Protein AF-A0A9E3BLN9-F1 (afdb_monomer_lite)

Foldseek 3Di:
DDDPVVVCVVVVVDQDDLVVLVVVCVVVVHDSQVSCCVSVVDPPPPPPPVLVCLVPDPVDDPVVSVVVVVVVVVVVVVVVVVVVVVPPDDDD

Secondary structure (DSSP, 8-state):
---HHHHHHTTTSSPPPHHHHHHHHHHHTS-HHHHHHHTTSS------HHHHHHHH-SSS-HHHHHHHHHHHHHHHHHHHHHHHTTS-----

pLDDT: mean 73.12, std 16.89, range [39.69, 98.19]

Radius of gyration: 19.35 Å; chains: 1; bounding box: 35×42×55 Å

Sequence (92 aa):
VSNPYLSQIERGLRKPSADVLKQLAKALRVSAEVLYVQAGILEPSESSEVRDAIVTDTAITERQKQVLLDTYTSFVEHNEAAGEGTACVDPG

Structure (mmCIF, N/CA/C/O backbone):
data_AF-A0A9E3BLN9-F1
#
_entry.id   AF-A0A9E3BLN9-F1
#
loop_
_atom_site.group_PDB
_atom_site.id
_atom_site.type_symbol
_atom_site.label_atom_id
_atom_site.label_alt_id
_atom_site.label_comp_id
_atom_site.label_asym_id
_atom_site.label_entity_id
_atom_site.label_seq_id
_atom_site.pdbx_PDB_ins_code
_atom_site.Cartn_x
_atom_site.Cartn_y
_atom_site.Cartn_z
_atom_site.occupancy
_atom_site.B_iso_or_equiv
_atom_site.auth_seq_id
_atom_site.auth_comp_id
_atom_site.auth_asym_id
_atom_site.auth_atom_id
_atom_site.pdbx_PDB_model_num
ATOM 1 N N . VAL A 1 1 ? 16.690 -28.173 24.871 1.00 44.78 1 VAL A N 1
ATOM 2 C CA . VAL A 1 1 ? 15.736 -27.635 25.867 1.00 44.78 1 VAL A CA 1
ATOM 3 C C . VAL A 1 1 ? 15.247 -26.303 25.333 1.00 44.78 1 VAL A C 1
ATOM 5 O O . VAL A 1 1 ? 16.064 -25.402 25.189 1.00 44.78 1 VAL A O 1
ATOM 8 N N . SER A 1 2 ? 13.986 -26.206 24.910 1.00 39.69 2 SER A N 1
ATOM 9 C CA . SER A 1 2 ? 13.419 -24.935 24.450 1.00 39.69 2 SER A CA 1
ATOM 10 C C . SER A 1 2 ? 13.315 -23.971 25.633 1.00 39.69 2 SER A C 1
ATOM 12 O O . SER A 1 2 ? 12.933 -24.347 26.739 1.00 39.69 2 SER A O 1
ATOM 14 N N . ASN A 1 3 ? 13.734 -22.728 25.408 1.00 42.69 3 ASN A N 1
ATOM 15 C CA . ASN A 1 3 ? 13.684 -21.664 26.401 1.00 42.69 3 ASN A CA 1
ATOM 16 C C . ASN A 1 3 ? 12.212 -21.432 26.822 1.00 42.69 3 ASN A C 1
ATOM 1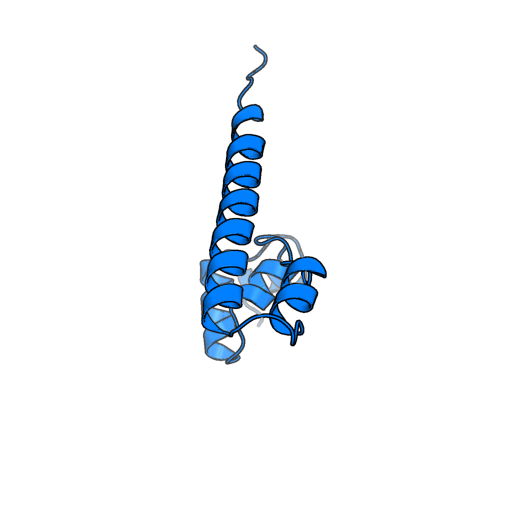8 O O . ASN A 1 3 ? 11.358 -21.338 25.934 1.00 42.69 3 ASN A O 1
ATOM 22 N N . PRO A 1 4 ? 11.892 -21.314 28.126 1.00 58.81 4 PRO A N 1
ATOM 23 C CA . PRO A 1 4 ? 10.535 -21.049 28.620 1.00 58.81 4 PRO A CA 1
ATOM 24 C C . PRO A 1 4 ? 9.798 -19.910 27.896 1.00 58.81 4 PRO A C 1
ATOM 26 O O . PRO A 1 4 ? 8.584 -19.984 27.720 1.00 58.81 4 PRO A O 1
ATOM 29 N N . TYR A 1 5 ? 10.529 -18.896 27.423 1.00 51.50 5 TYR A N 1
ATOM 30 C CA . TYR A 1 5 ? 9.990 -17.768 26.658 1.00 51.50 5 TYR A CA 1
ATOM 31 C C . TYR A 1 5 ? 9.474 -18.166 25.258 1.00 51.50 5 TYR A C 1
ATOM 33 O O . TYR A 1 5 ? 8.409 -17.724 24.835 1.00 51.50 5 TYR A O 1
ATOM 41 N N . LEU A 1 6 ? 10.186 -19.060 24.561 1.00 52.03 6 LEU A N 1
ATOM 42 C CA . LEU A 1 6 ? 9.817 -19.553 23.224 1.00 52.03 6 LEU A CA 1
ATOM 43 C C . LEU A 1 6 ? 8.549 -20.414 23.267 1.00 52.03 6 LEU A C 1
ATOM 45 O O . LEU A 1 6 ? 7.670 -20.266 22.423 1.00 52.03 6 LEU A O 1
ATOM 49 N N . SER A 1 7 ? 8.395 -21.227 24.317 1.00 54.91 7 SER A N 1
ATOM 50 C CA . SER A 1 7 ? 7.215 -22.084 24.491 1.00 54.91 7 SER A CA 1
ATOM 51 C C . SER A 1 7 ? 5.922 -21.291 24.747 1.00 54.91 7 SER A C 1
ATOM 53 O O . SER A 1 7 ? 4.830 -21.799 24.510 1.00 54.91 7 SER A O 1
ATOM 55 N N . GLN A 1 8 ? 6.019 -20.039 25.210 1.00 58.75 8 GLN A N 1
ATOM 56 C CA . GLN A 1 8 ? 4.857 -19.162 25.408 1.00 58.75 8 GLN A CA 1
ATOM 57 C C . GLN A 1 8 ? 4.387 -18.508 24.102 1.00 58.75 8 GLN A C 1
ATOM 59 O O . GLN A 1 8 ? 3.182 -18.342 23.912 1.00 58.75 8 GLN A O 1
ATOM 64 N N . ILE A 1 9 ? 5.321 -18.197 23.195 1.00 50.72 9 ILE A N 1
ATOM 65 C CA . ILE A 1 9 ? 5.015 -17.699 21.845 1.00 50.72 9 ILE A CA 1
ATOM 66 C C . ILE A 1 9 ? 4.375 -18.821 21.014 1.00 50.72 9 ILE A C 1
ATOM 68 O O . ILE A 1 9 ? 3.321 -18.615 20.420 1.00 50.72 9 ILE A O 1
ATOM 72 N N . GLU A 1 10 ? 4.945 -20.031 21.053 1.00 61.91 10 GLU A N 1
ATOM 73 C CA . GLU A 1 10 ? 4.434 -21.215 20.332 1.00 61.91 10 GLU A CA 1
ATOM 74 C C . GLU A 1 10 ? 3.020 -21.646 20.770 1.00 61.91 10 GLU A C 1
ATOM 76 O O . GLU A 1 10 ? 2.328 -22.343 20.034 1.00 61.91 10 GLU A O 1
ATOM 81 N N . ARG A 1 11 ? 2.575 -21.225 21.963 1.00 58.47 11 ARG A N 1
ATOM 82 C CA . ARG A 1 11 ? 1.241 -21.514 22.521 1.00 58.47 11 ARG A CA 1
ATOM 83 C C . ARG A 1 11 ? 0.232 -20.375 22.339 1.00 58.47 11 ARG A C 1
ATOM 85 O O . ARG A 1 11 ? -0.874 -20.473 22.861 1.00 58.47 11 ARG A O 1
ATOM 92 N N . GLY A 1 12 ? 0.609 -19.288 21.661 1.00 55.62 12 GLY A N 1
ATOM 93 C CA . GLY A 1 12 ? -0.270 -18.136 21.420 1.00 55.62 12 GLY A CA 1
ATOM 94 C C . GLY A 1 12 ? -0.647 -17.337 22.676 1.00 55.62 12 GLY A C 1
ATOM 95 O O . GLY A 1 12 ? -1.560 -16.521 22.628 1.00 55.62 12 GLY A O 1
ATOM 96 N N . LEU A 1 13 ? 0.046 -17.548 23.804 1.00 52.22 13 LEU A N 1
ATOM 97 C CA . LEU A 1 13 ? -0.295 -16.951 25.107 1.00 52.22 13 LEU A CA 1
ATOM 98 C C . LEU A 1 13 ? 0.183 -15.495 25.261 1.00 52.22 13 LEU A C 1
ATOM 100 O O . LEU A 1 13 ? -0.171 -14.833 26.235 1.00 52.22 13 LEU A O 1
ATOM 104 N N . ARG A 1 14 ? 0.982 -14.985 24.314 1.00 54.75 14 ARG A N 1
ATOM 105 C CA . ARG A 1 14 ? 1.421 -13.584 24.223 1.00 54.75 14 ARG A CA 1
ATOM 106 C C . ARG A 1 14 ? 1.640 -13.199 22.762 1.00 54.75 14 ARG A C 1
ATOM 108 O O . ARG A 1 14 ? 2.363 -13.897 22.054 1.00 54.75 14 ARG A O 1
ATOM 115 N N . LYS A 1 15 ? 1.092 -12.056 22.336 1.00 58.88 15 LYS A N 1
ATOM 116 C CA . LYS A 1 15 ? 1.512 -11.423 21.079 1.00 58.88 15 LYS A CA 1
ATOM 117 C C . LYS A 1 15 ? 2.981 -10.976 21.224 1.00 58.88 15 LYS A C 1
ATOM 119 O O . LYS A 1 15 ? 3.306 -10.346 22.235 1.00 58.88 15 LYS A O 1
ATOM 124 N N . PRO A 1 16 ? 3.885 -11.317 20.286 1.00 68.56 16 PRO A N 1
ATOM 125 C CA . PRO A 1 16 ? 5.253 -10.798 20.302 1.00 68.56 16 PRO A CA 1
ATOM 126 C C . PRO A 1 16 ? 5.235 -9.266 20.218 1.00 68.56 16 PRO A C 1
ATOM 128 O O . PRO A 1 16 ? 4.390 -8.692 19.535 1.00 68.56 16 PRO A O 1
ATOM 131 N N . SER A 1 17 ? 6.153 -8.597 20.920 1.00 79.25 17 SER A N 1
ATOM 132 C CA . SER A 1 17 ? 6.249 -7.135 20.853 1.00 79.25 17 SER A CA 1
ATOM 133 C C . SER A 1 17 ? 6.745 -6.673 19.478 1.00 79.25 17 SER A C 1
ATOM 135 O O . SER A 1 17 ? 7.425 -7.418 18.766 1.00 79.25 17 SER A O 1
ATOM 137 N N . ALA A 1 18 ? 6.459 -5.417 19.126 1.00 75.50 18 ALA A N 1
ATOM 138 C CA . ALA A 1 18 ? 6.918 -4.813 17.874 1.00 75.50 18 ALA A CA 1
ATOM 139 C C . ALA A 1 18 ? 8.448 -4.914 17.700 1.00 75.50 18 ALA A C 1
ATOM 141 O O . ALA A 1 18 ? 8.929 -5.256 16.623 1.00 75.50 18 ALA A O 1
ATOM 142 N N . ASP A 1 19 ? 9.223 -4.735 18.775 1.00 76.75 19 ASP A N 1
ATOM 143 C CA . ASP A 1 19 ? 10.687 -4.866 18.736 1.00 76.75 19 ASP A CA 1
ATOM 144 C C . ASP A 1 19 ? 11.163 -6.280 18.384 1.00 76.75 19 ASP A C 1
ATOM 146 O O . ASP A 1 19 ? 12.145 -6.445 17.655 1.00 76.75 19 ASP A O 1
ATOM 150 N N . VAL A 1 20 ? 10.466 -7.309 18.876 1.00 84.50 20 VAL A N 1
ATOM 151 C CA . VAL A 1 20 ? 10.770 -8.710 18.553 1.00 84.50 20 VAL A CA 1
ATOM 152 C C . VAL A 1 20 ? 10.446 -8.989 17.089 1.00 84.50 20 VAL A C 1
ATOM 154 O O . VAL A 1 20 ? 11.264 -9.562 16.369 1.00 84.50 20 VAL A O 1
ATOM 157 N N . LEU A 1 21 ? 9.286 -8.533 16.621 1.00 84.38 21 LEU A N 1
ATOM 158 C CA . LEU A 1 21 ? 8.874 -8.679 15.226 1.00 84.38 21 LEU A CA 1
ATOM 159 C C . LEU A 1 21 ? 9.829 -7.947 14.265 1.00 84.38 21 LEU A C 1
ATOM 161 O O . LEU A 1 21 ? 10.203 -8.505 13.234 1.00 84.38 21 LEU A O 1
ATOM 165 N N . LYS A 1 22 ? 10.331 -6.762 14.631 1.00 78.19 22 LYS A N 1
ATOM 166 C CA . LYS A 1 22 ? 11.356 -6.029 13.865 1.00 78.19 22 LYS A CA 1
ATOM 167 C C . LYS A 1 22 ? 12.672 -6.803 13.752 1.00 78.19 22 LYS A C 1
ATOM 169 O O . LYS A 1 22 ? 13.297 -6.826 12.690 1.00 78.19 22 LYS A O 1
ATOM 174 N N . GLN A 1 23 ? 13.108 -7.438 14.841 1.00 84.88 23 GLN A N 1
ATOM 175 C CA . GLN A 1 23 ? 14.317 -8.267 14.846 1.00 84.88 23 GLN A CA 1
ATOM 176 C C . GLN A 1 23 ? 14.147 -9.521 13.980 1.00 84.88 23 GLN A C 1
ATOM 178 O O . GLN A 1 23 ? 15.056 -9.862 13.219 1.00 84.88 23 GLN A O 1
ATOM 183 N N . LEU A 1 24 ? 12.974 -10.160 14.037 1.00 82.44 24 LEU A N 1
ATOM 184 C CA . LEU A 1 24 ? 12.630 -11.298 13.181 1.00 82.44 24 LEU A CA 1
ATOM 185 C C . LEU A 1 24 ? 12.602 -10.906 11.701 1.00 82.44 24 LEU A C 1
ATOM 187 O O . LEU A 1 24 ? 13.213 -11.594 10.887 1.00 82.44 24 LEU A O 1
ATOM 191 N N . ALA A 1 25 ? 11.991 -9.770 11.358 1.00 85.00 25 ALA A N 1
ATOM 192 C CA . ALA A 1 25 ? 11.965 -9.242 9.994 1.00 85.00 25 ALA A CA 1
ATOM 193 C C . ALA A 1 25 ? 13.378 -9.080 9.416 1.00 85.00 25 ALA A C 1
ATOM 195 O O . ALA A 1 25 ? 13.676 -9.548 8.316 1.00 85.00 25 ALA A O 1
ATOM 196 N N . LYS A 1 26 ? 14.292 -8.505 10.208 1.00 80.12 26 LYS A N 1
ATOM 197 C CA . LYS A 1 26 ? 15.701 -8.341 9.830 1.00 80.12 26 LYS A CA 1
ATOM 198 C C . LYS A 1 26 ? 16.420 -9.680 9.642 1.00 80.12 26 LYS A C 1
ATOM 200 O O . LYS A 1 26 ? 17.156 -9.834 8.669 1.00 80.12 26 LYS A O 1
ATOM 205 N N . ALA A 1 27 ? 16.231 -10.631 10.556 1.00 88.50 27 ALA A N 1
ATOM 206 C CA . ALA A 1 27 ? 16.870 -11.947 10.485 1.00 88.50 27 ALA A CA 1
ATOM 207 C C . ALA A 1 27 ? 16.382 -12.765 9.277 1.00 88.50 27 ALA A C 1
ATOM 209 O O . ALA A 1 27 ? 17.180 -13.424 8.612 1.00 88.50 27 ALA A O 1
ATOM 210 N N . LEU A 1 28 ? 15.086 -12.674 8.974 1.00 88.88 28 LEU A N 1
ATOM 211 C CA . LEU A 1 28 ? 14.428 -13.381 7.874 1.00 88.88 28 LEU A CA 1
ATOM 212 C C . LEU A 1 28 ? 14.496 -12.624 6.538 1.00 88.88 28 LEU A C 1
ATOM 214 O O . LEU A 1 28 ? 14.108 -13.174 5.513 1.00 88.88 28 LEU A O 1
ATOM 218 N N . ARG A 1 29 ? 15.013 -11.386 6.533 1.00 88.56 29 ARG A N 1
ATOM 219 C CA . ARG A 1 29 ? 15.063 -10.478 5.370 1.00 88.56 29 ARG A CA 1
ATOM 220 C C . ARG A 1 29 ? 13.692 -10.235 4.727 1.00 88.56 29 ARG A C 1
ATOM 222 O O . ARG A 1 29 ? 13.582 -10.134 3.509 1.00 88.56 29 ARG A O 1
ATOM 229 N N . VAL A 1 30 ? 12.659 -10.124 5.553 1.00 73.75 30 VAL A N 1
ATOM 230 C CA . VAL A 1 30 ? 11.290 -9.776 5.143 1.00 73.75 30 VAL A CA 1
ATOM 231 C C . VAL A 1 30 ? 10.906 -8.412 5.714 1.00 73.75 30 VAL A C 1
ATOM 233 O O . VAL A 1 30 ? 11.571 -7.909 6.621 1.00 73.75 30 VAL A O 1
ATOM 236 N N . SER A 1 31 ? 9.846 -7.792 5.191 1.00 81.69 31 SER A N 1
ATOM 237 C CA . SER A 1 31 ? 9.348 -6.524 5.738 1.00 81.69 31 SER A CA 1
ATOM 238 C C . SER A 1 31 ? 8.791 -6.719 7.152 1.00 81.69 31 SER A C 1
ATOM 240 O O . SER A 1 31 ? 8.051 -7.668 7.414 1.00 81.69 31 SER A O 1
ATOM 242 N N . ALA A 1 32 ? 9.126 -5.802 8.065 1.00 79.25 32 ALA A N 1
ATOM 243 C CA . ALA A 1 32 ? 8.547 -5.780 9.409 1.00 79.25 32 ALA A CA 1
ATOM 244 C C . ALA A 1 32 ? 7.040 -5.498 9.373 1.00 79.25 32 ALA A C 1
ATOM 246 O O . ALA A 1 32 ? 6.309 -6.025 10.203 1.00 79.25 32 ALA A O 1
ATOM 247 N N . GLU A 1 33 ? 6.586 -4.750 8.367 1.00 76.06 33 GLU A N 1
ATOM 248 C CA . GLU A 1 33 ? 5.178 -4.446 8.112 1.00 76.06 33 GLU A CA 1
ATOM 249 C C . GLU A 1 33 ? 4.337 -5.721 7.991 1.00 76.06 33 GLU A C 1
ATOM 251 O O . GLU A 1 33 ? 3.356 -5.883 8.706 1.00 76.06 33 GLU A O 1
ATOM 256 N N . VAL A 1 34 ? 4.790 -6.686 7.184 1.00 78.06 34 VAL A N 1
ATOM 257 C CA . VAL A 1 34 ? 4.107 -7.978 6.990 1.00 78.06 34 VAL A CA 1
ATOM 258 C C . VAL A 1 34 ? 3.934 -8.718 8.317 1.00 78.06 34 VAL A C 1
ATOM 260 O O . VAL A 1 34 ? 2.882 -9.293 8.592 1.00 78.06 34 VAL A O 1
ATOM 263 N N . LEU A 1 35 ? 4.960 -8.687 9.170 1.00 82.00 35 LEU A N 1
ATOM 264 C CA . LEU A 1 35 ? 4.906 -9.339 10.475 1.00 82.00 35 LEU A CA 1
ATOM 265 C C . LEU A 1 35 ? 4.012 -8.585 11.468 1.00 82.00 35 LEU A C 1
ATOM 267 O O . LEU A 1 35 ? 3.384 -9.220 12.315 1.00 82.00 35 LEU A O 1
ATOM 271 N N . TYR A 1 36 ? 3.930 -7.258 11.369 1.00 78.12 36 TYR A N 1
ATOM 272 C CA . TYR A 1 36 ? 3.034 -6.446 12.192 1.00 78.12 36 TYR A CA 1
ATOM 273 C C . TYR A 1 36 ? 1.567 -6.648 11.810 1.00 78.12 36 TYR A C 1
ATOM 275 O O . TYR A 1 36 ? 0.733 -6.768 12.710 1.00 78.12 36 TYR A O 1
ATOM 283 N N . VAL A 1 37 ? 1.274 -6.772 10.512 1.00 75.81 37 VAL A N 1
ATOM 284 C CA . VAL A 1 37 ? -0.058 -7.113 9.994 1.00 75.81 37 VAL A CA 1
ATOM 285 C C . VAL A 1 37 ? -0.503 -8.480 10.505 1.00 75.81 37 VAL A C 1
ATOM 287 O O . VAL A 1 37 ? -1.560 -8.611 11.116 1.00 75.81 37 VAL A O 1
ATOM 290 N N . GLN A 1 38 ? 0.350 -9.498 10.369 1.00 76.62 38 GLN A N 1
ATOM 291 C CA . GLN A 1 38 ? 0.046 -10.853 10.841 1.00 76.62 38 GLN A CA 1
ATOM 292 C C . GLN A 1 38 ? -0.141 -10.929 12.368 1.00 76.62 38 GLN A C 1
ATOM 294 O O . GLN A 1 38 ? -0.910 -11.750 12.870 1.00 76.62 38 GLN A O 1
ATOM 299 N N . ALA A 1 39 ? 0.561 -10.080 13.125 1.00 78.62 39 ALA A N 1
ATOM 300 C CA . ALA A 1 39 ? 0.409 -9.977 14.575 1.00 78.62 39 ALA A CA 1
ATOM 301 C C . ALA A 1 39 ? -0.830 -9.157 15.002 1.00 78.62 39 ALA A C 1
ATOM 303 O O . ALA A 1 39 ? -1.147 -9.094 16.200 1.00 78.62 39 ALA A O 1
ATOM 304 N N . GLY A 1 40 ? -1.531 -8.527 14.052 1.00 74.06 40 GLY A N 1
ATOM 305 C CA . GLY A 1 40 ? -2.617 -7.581 14.311 1.00 74.06 40 GLY A CA 1
ATOM 306 C C . GLY A 1 40 ? -2.156 -6.406 15.173 1.00 74.06 40 GLY A C 1
ATOM 307 O O . GLY A 1 40 ? -2.860 -6.033 16.109 1.00 74.06 40 GLY A O 1
ATOM 308 N N . ILE A 1 41 ? -0.915 -5.955 14.957 1.00 72.75 41 ILE A N 1
ATOM 309 C CA . ILE A 1 41 ? -0.337 -4.715 15.508 1.00 72.75 41 ILE A CA 1
ATOM 310 C C . ILE A 1 41 ? -0.503 -3.579 14.497 1.00 72.75 41 ILE A C 1
ATOM 312 O O . ILE A 1 41 ? -0.617 -2.424 14.884 1.00 72.75 41 ILE A O 1
ATOM 316 N N . LEU A 1 42 ? -0.508 -3.928 13.213 1.00 68.31 42 LEU A N 1
ATOM 317 C CA . LEU A 1 42 ? -0.830 -3.046 12.107 1.00 68.31 42 LEU A CA 1
ATOM 318 C C . LEU A 1 42 ? -2.061 -3.626 11.412 1.00 68.31 42 LEU A C 1
ATOM 320 O O . LEU A 1 42 ? -2.172 -4.849 11.297 1.00 68.31 42 LEU A O 1
ATOM 324 N N . GLU A 1 43 ? -2.981 -2.783 10.966 1.00 64.94 43 GLU A N 1
ATOM 325 C CA . GLU A 1 43 ? -4.009 -3.255 10.045 1.00 64.94 43 GLU A CA 1
ATOM 326 C C . GLU A 1 43 ? -3.354 -3.527 8.687 1.00 64.94 43 GLU A C 1
ATOM 328 O O . GLU A 1 43 ? -2.467 -2.772 8.278 1.00 64.94 43 GLU A O 1
ATOM 333 N N . PRO A 1 44 ? -3.713 -4.621 7.989 1.00 56.78 44 PRO A N 1
ATOM 334 C CA . PRO A 1 44 ? -3.300 -4.768 6.605 1.00 56.78 44 PRO A CA 1
ATOM 335 C C . PRO A 1 44 ? -3.711 -3.491 5.886 1.00 56.78 44 PRO A C 1
ATOM 337 O O . PRO A 1 44 ? -4.891 -3.145 5.906 1.00 56.78 44 PRO A O 1
ATOM 340 N N . SER A 1 45 ? -2.762 -2.791 5.259 1.00 58.66 45 SER A N 1
ATOM 341 C CA . SER A 1 45 ? -3.181 -1.831 4.254 1.00 58.66 45 SER A CA 1
ATOM 342 C C . SER A 1 45 ? -3.889 -2.666 3.198 1.00 58.66 45 SER A C 1
ATOM 344 O O . SER A 1 45 ? -3.277 -3.516 2.543 1.00 58.66 45 SER A O 1
ATOM 346 N N . GLU A 1 46 ? -5.213 -2.536 3.118 1.00 56.38 46 GLU A N 1
ATOM 347 C CA . GLU A 1 46 ? -5.931 -3.125 2.003 1.00 56.38 46 GLU A CA 1
ATOM 348 C C . GLU A 1 46 ? -5.246 -2.594 0.746 1.00 56.38 46 GLU A C 1
ATOM 350 O O . GLU A 1 46 ? -4.900 -1.406 0.671 1.00 56.38 46 GLU A O 1
ATOM 355 N N . SER A 1 47 ? -4.981 -3.479 -0.217 1.00 59.75 47 SER A N 1
ATOM 356 C CA . SER A 1 47 ? -4.686 -3.044 -1.576 1.00 59.75 47 SER A CA 1
ATOM 357 C C . SER A 1 47 ? -5.812 -2.094 -1.958 1.00 59.75 47 SER A C 1
ATOM 359 O O . SER A 1 47 ? -6.946 -2.521 -2.167 1.00 59.75 47 SER A O 1
ATOM 361 N N . SER A 1 48 ? -5.539 -0.795 -1.884 1.00 73.00 48 SER A N 1
ATOM 362 C CA . SER A 1 48 ? -6.578 0.205 -2.037 1.00 73.00 48 SER A CA 1
ATOM 363 C C . SER A 1 48 ? -6.903 0.222 -3.514 1.00 73.00 48 SER A C 1
ATOM 365 O O . SER A 1 48 ? -6.109 0.718 -4.312 1.00 73.00 48 SER A O 1
ATOM 367 N N . GLU A 1 49 ? -8.073 -0.308 -3.869 1.00 81.69 49 GLU A N 1
ATOM 368 C CA . GLU A 1 49 ? -8.574 -0.297 -5.247 1.00 81.69 49 GLU A CA 1
ATOM 369 C C . GLU A 1 49 ? -8.502 1.119 -5.843 1.00 81.69 49 GLU A C 1
ATOM 371 O O . GLU A 1 49 ? -8.233 1.296 -7.028 1.00 81.69 49 GLU A O 1
ATOM 376 N N . VAL A 1 50 ? -8.657 2.145 -4.996 1.00 86.44 50 VAL A N 1
ATOM 377 C CA . VAL A 1 50 ? -8.497 3.558 -5.357 1.00 86.44 50 VAL A CA 1
ATOM 378 C C . VAL A 1 50 ? -7.042 3.903 -5.689 1.00 86.44 50 VAL A C 1
ATOM 380 O O . VAL A 1 50 ? -6.792 4.529 -6.719 1.00 86.44 50 VAL A O 1
ATOM 383 N N . ARG A 1 51 ? -6.068 3.502 -4.860 1.00 86.75 51 ARG A N 1
ATOM 384 C CA . ARG A 1 51 ? -4.638 3.716 -5.157 1.00 86.75 51 ARG A CA 1
ATOM 385 C C . ARG A 1 51 ? -4.230 2.991 -6.439 1.00 86.75 51 ARG A C 1
ATOM 387 O O . ARG A 1 51 ? -3.559 3.590 -7.278 1.00 86.75 51 ARG A O 1
ATOM 394 N N . ASP A 1 52 ? -4.687 1.758 -6.623 1.00 87.38 52 ASP A N 1
ATOM 395 C CA . ASP A 1 52 ? -4.393 0.963 -7.818 1.00 87.38 52 ASP A CA 1
ATOM 396 C C . ASP A 1 52 ? -5.010 1.590 -9.077 1.00 87.38 52 ASP A C 1
ATOM 398 O O . ASP A 1 52 ? -4.342 1.697 -10.112 1.00 87.38 52 ASP A O 1
ATOM 402 N N . ALA A 1 53 ? -6.243 2.098 -8.985 1.00 92.25 53 ALA A N 1
ATOM 403 C CA . ALA A 1 53 ? -6.883 2.842 -10.068 1.00 92.25 53 ALA A CA 1
ATOM 404 C C . ALA A 1 53 ? -6.094 4.111 -10.441 1.00 92.25 53 ALA A C 1
ATOM 406 O O . ALA A 1 53 ? -5.896 4.377 -11.624 1.00 92.25 53 ALA A O 1
ATOM 407 N N . ILE A 1 54 ? -5.578 4.862 -9.459 1.00 91.88 54 ILE A N 1
ATOM 408 C CA . ILE A 1 54 ? -4.765 6.068 -9.711 1.00 91.88 54 ILE A CA 1
ATOM 409 C C . ILE A 1 54 ? -3.439 5.710 -10.396 1.00 91.88 54 ILE A C 1
ATOM 411 O O . ILE A 1 54 ? -3.026 6.380 -11.345 1.00 91.88 54 ILE A O 1
ATOM 415 N N . VAL A 1 55 ? -2.755 4.660 -9.934 1.00 91.12 55 VAL A N 1
ATOM 416 C CA . VAL A 1 55 ? -1.457 4.244 -10.493 1.00 91.12 55 VAL A CA 1
ATOM 417 C C . VAL A 1 55 ? -1.606 3.736 -11.930 1.00 91.12 55 VAL A C 1
ATOM 419 O O . VAL A 1 55 ? -0.758 4.030 -12.779 1.00 91.12 55 VAL A O 1
ATOM 422 N N . THR A 1 56 ? -2.687 3.010 -12.217 1.00 93.56 56 THR A N 1
ATOM 423 C CA . THR A 1 56 ? -2.945 2.418 -13.540 1.00 93.56 56 THR A CA 1
ATOM 424 C C . THR A 1 56 ? -3.572 3.385 -14.549 1.00 93.56 56 THR A C 1
ATOM 426 O O . THR A 1 56 ? -3.571 3.083 -15.743 1.00 93.56 56 THR A O 1
ATOM 429 N N . ASP A 1 57 ? -4.039 4.560 -14.116 1.00 95.75 57 ASP A N 1
ATOM 430 C CA . ASP A 1 57 ? -4.644 5.563 -14.995 1.00 95.75 57 ASP A CA 1
ATOM 431 C C . ASP A 1 57 ? -3.637 6.101 -16.031 1.00 95.75 57 ASP A C 1
ATOM 433 O O . ASP A 1 57 ? -2.563 6.615 -15.706 1.00 95.75 57 ASP A O 1
ATOM 437 N N . THR A 1 58 ? -3.982 5.982 -17.313 1.00 96.88 58 THR A N 1
ATOM 438 C CA . THR A 1 58 ? -3.159 6.453 -18.436 1.00 96.88 58 THR A CA 1
ATOM 439 C C . THR A 1 58 ? -3.470 7.888 -18.867 1.00 96.88 58 THR A C 1
ATOM 441 O O . THR A 1 58 ? -2.741 8.442 -19.689 1.00 96.88 58 THR A O 1
ATOM 444 N N . ALA A 1 59 ? -4.553 8.491 -18.372 1.00 98.19 59 ALA A N 1
ATOM 445 C CA . ALA A 1 59 ? -4.979 9.845 -18.727 1.00 98.19 59 ALA A CA 1
ATOM 446 C C . ALA A 1 59 ? -4.201 10.939 -17.975 1.00 98.19 59 ALA A C 1
ATOM 448 O O . ALA A 1 59 ? -4.203 12.097 -18.400 1.00 98.19 59 ALA A O 1
ATOM 449 N N . ILE A 1 60 ? -3.529 10.586 -16.877 1.00 96.88 60 ILE A N 1
ATOM 450 C CA . ILE A 1 60 ? -2.800 11.520 -16.014 1.00 96.88 60 ILE A CA 1
ATOM 451 C C . ILE A 1 60 ? -1.304 11.207 -15.960 1.00 96.88 60 ILE A C 1
ATOM 453 O O . ILE A 1 60 ? -0.859 10.067 -16.075 1.00 96.88 60 ILE A O 1
ATOM 457 N N . THR A 1 61 ? -0.507 12.257 -15.778 1.00 97.94 61 THR A N 1
ATOM 458 C CA . THR A 1 61 ? 0.952 12.146 -15.668 1.00 97.94 61 THR A CA 1
ATOM 459 C C . THR A 1 61 ? 1.365 11.550 -14.326 1.00 97.94 61 THR A C 1
ATOM 461 O O . THR A 1 61 ? 0.678 11.727 -13.321 1.00 97.94 61 THR A O 1
ATOM 464 N N . GLU A 1 62 ? 2.557 10.955 -14.265 1.00 94.94 62 GLU A N 1
ATOM 465 C CA . GLU A 1 62 ? 3.125 10.434 -13.013 1.00 94.94 62 GLU A CA 1
ATOM 466 C C . GLU A 1 62 ? 3.161 11.485 -11.897 1.00 94.94 62 GLU A C 1
ATOM 468 O O . GLU A 1 62 ? 2.824 11.196 -10.754 1.00 94.94 62 GLU A O 1
ATOM 473 N N . ARG A 1 63 ? 3.466 12.747 -12.226 1.00 94.88 63 ARG A N 1
ATOM 474 C CA . ARG A 1 63 ? 3.435 13.838 -11.243 1.00 94.88 63 ARG A CA 1
ATOM 475 C C . ARG A 1 63 ? 2.032 14.071 -10.675 1.00 94.88 63 ARG A C 1
ATOM 477 O O . ARG A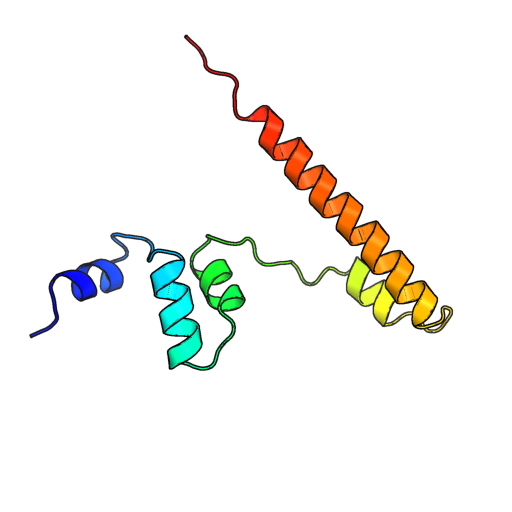 1 63 ? 1.904 14.345 -9.488 1.00 94.88 63 ARG A O 1
ATOM 484 N N . GLN A 1 64 ? 0.993 13.995 -11.504 1.00 97.50 64 GLN A N 1
ATOM 485 C CA . GLN A 1 64 ? -0.394 14.158 -11.056 1.00 97.50 64 GLN A CA 1
ATOM 486 C C . GLN A 1 64 ? -0.852 12.967 -10.210 1.00 97.50 64 GLN A C 1
ATOM 488 O O . GL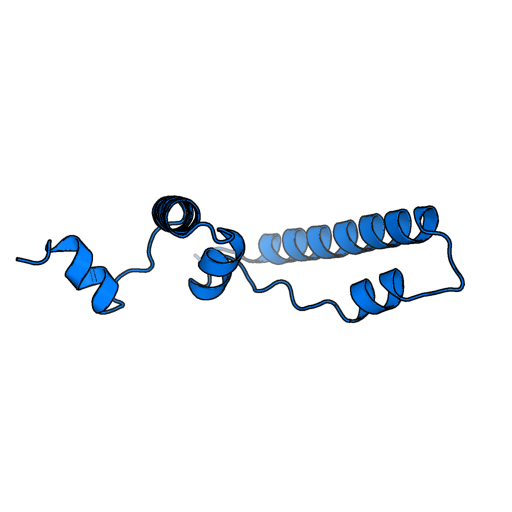N A 1 64 ? -1.520 13.182 -9.202 1.00 97.50 64 GLN A O 1
ATOM 493 N N . LYS A 1 65 ? -0.434 11.743 -10.558 1.00 96.06 65 LYS A N 1
ATOM 494 C CA . LYS A 1 65 ? -0.680 10.547 -9.738 1.00 96.06 65 LYS A CA 1
ATOM 495 C C . LYS A 1 65 ? -0.121 10.710 -8.331 1.00 96.06 65 LYS A C 1
ATOM 497 O O . LYS A 1 65 ? -0.852 10.487 -7.375 1.00 96.06 65 LYS A O 1
ATOM 502 N N . GLN A 1 66 ? 1.128 11.168 -8.205 1.00 87.00 66 GLN A N 1
ATOM 503 C CA . GLN A 1 66 ? 1.748 11.395 -6.894 1.00 87.00 66 GLN A CA 1
ATOM 504 C C . GLN A 1 66 ? 0.944 12.389 -6.048 1.00 87.00 66 GLN A C 1
ATOM 506 O O . GLN A 1 66 ? 0.600 12.087 -4.915 1.00 87.00 66 GLN A O 1
ATOM 511 N N . VAL A 1 67 ? 0.525 13.520 -6.628 1.00 96.12 67 VAL A N 1
ATOM 512 C CA . VAL A 1 67 ? -0.298 14.511 -5.909 1.00 96.12 67 VAL A CA 1
ATOM 513 C C . VAL A 1 67 ? -1.637 13.923 -5.438 1.00 96.12 67 VAL A C 1
ATOM 515 O O . VAL A 1 67 ? -2.079 14.214 -4.324 1.00 96.12 67 VAL A O 1
ATOM 518 N N . LEU A 1 68 ? -2.292 13.102 -6.266 1.00 94.75 68 LEU A N 1
ATOM 519 C CA . LEU A 1 68 ? -3.546 12.440 -5.893 1.00 94.75 68 LEU A CA 1
ATOM 520 C C . LEU A 1 68 ? -3.340 11.414 -4.777 1.00 94.75 68 LEU A C 1
ATOM 522 O O . LEU A 1 68 ? -4.131 11.383 -3.838 1.00 94.75 68 LEU A O 1
ATOM 526 N N . LEU A 1 69 ? -2.277 10.611 -4.857 1.00 89.19 69 LEU A N 1
ATOM 527 C CA . LEU A 1 69 ? -1.928 9.625 -3.834 1.00 89.19 69 LEU A CA 1
ATOM 528 C C . LEU A 1 69 ? -1.582 10.290 -2.498 1.00 89.19 69 LEU A C 1
ATOM 530 O O . LEU A 1 69 ? -2.056 9.823 -1.460 1.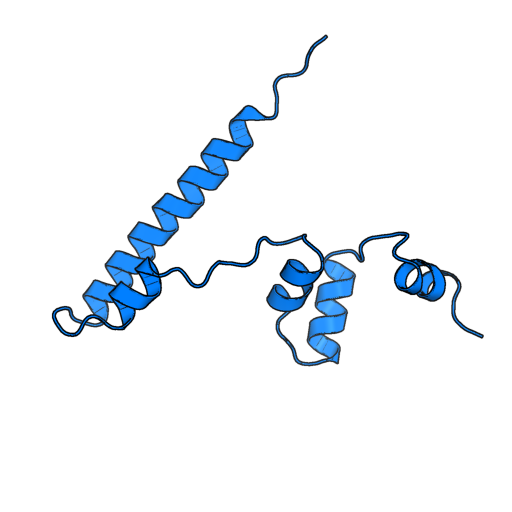00 89.19 69 LEU A O 1
ATOM 534 N N . ASP A 1 70 ? -0.825 11.388 -2.521 1.00 85.00 70 ASP A N 1
ATOM 535 C CA . ASP A 1 70 ? -0.472 12.170 -1.331 1.00 85.00 70 ASP A CA 1
ATOM 536 C C . ASP A 1 70 ? -1.730 12.735 -0.660 1.00 85.00 70 ASP A C 1
ATOM 538 O O . ASP A 1 70 ? -1.947 12.566 0.541 1.00 85.00 70 ASP A O 1
ATOM 542 N N . THR A 1 71 ? -2.606 13.358 -1.456 1.00 90.94 71 THR A N 1
ATOM 543 C CA . THR A 1 71 ? -3.861 13.944 -0.962 1.00 90.94 71 THR A CA 1
ATOM 544 C C . THR A 1 71 ? -4.788 12.873 -0.390 1.00 90.94 71 THR A C 1
ATOM 546 O O . THR A 1 71 ? -5.322 13.031 0.707 1.00 90.94 71 THR A O 1
ATOM 549 N N . TYR A 1 72 ? -4.962 11.764 -1.113 1.00 87.62 72 TYR A N 1
ATOM 550 C CA . TYR A 1 72 ? -5.779 10.637 -0.669 1.00 87.62 72 TYR A CA 1
ATOM 551 C C . TYR A 1 72 ? -5.259 10.049 0.645 1.00 87.62 72 TYR A C 1
ATOM 553 O O . TYR A 1 72 ? -6.035 9.845 1.576 1.00 87.62 72 TYR A O 1
ATOM 561 N N . THR A 1 73 ? -3.946 9.833 0.744 1.00 82.56 73 THR A N 1
ATOM 562 C CA . THR A 1 73 ? -3.314 9.290 1.953 1.00 82.56 73 THR A CA 1
ATOM 563 C C . THR A 1 73 ? -3.511 10.222 3.144 1.00 82.56 73 THR A C 1
ATOM 565 O O . THR A 1 73 ? -3.936 9.760 4.198 1.00 82.56 73 THR A O 1
ATOM 568 N N . SER A 1 74 ? -3.336 11.534 2.956 1.00 80.75 74 SER A N 1
ATOM 569 C CA . SER A 1 74 ? -3.578 12.519 4.015 1.00 80.75 74 SER A CA 1
ATOM 570 C C . SER A 1 74 ? -5.016 12.482 4.547 1.00 80.75 74 SER A C 1
ATOM 572 O O . SER A 1 74 ? -5.219 12.632 5.751 1.00 80.75 74 SER A O 1
ATOM 574 N N . PHE A 1 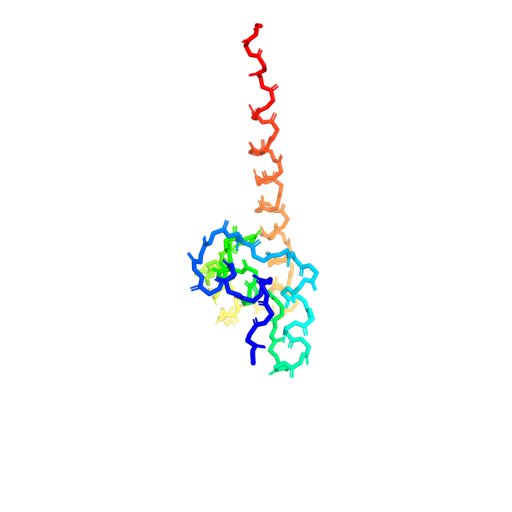75 ?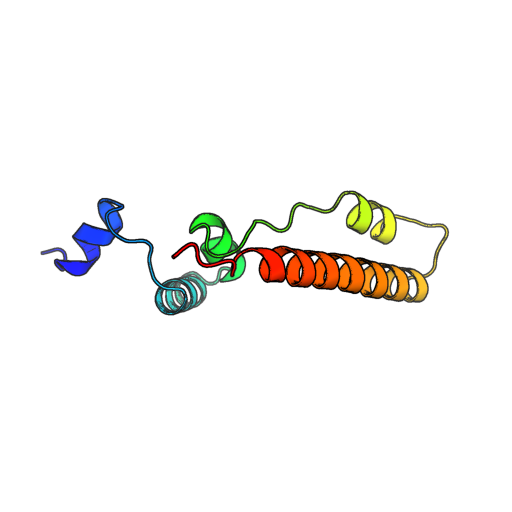 -6.019 12.261 3.689 1.00 84.62 75 PHE A N 1
ATOM 575 C CA . PHE A 1 75 ? -7.406 12.132 4.146 1.00 84.62 75 PHE A CA 1
ATOM 576 C C . PHE A 1 75 ? -7.659 10.847 4.930 1.00 84.62 75 PHE A C 1
ATOM 578 O O . PHE A 1 75 ? -8.380 10.891 5.925 1.00 84.62 75 PHE A O 1
ATOM 585 N N . VAL A 1 76 ? -7.078 9.721 4.508 1.00 80.25 76 VAL A N 1
ATOM 586 C CA . VAL A 1 76 ? -7.206 8.447 5.232 1.00 80.25 76 VAL A CA 1
ATOM 587 C C . VAL A 1 76 ? -6.587 8.571 6.622 1.00 80.25 76 VAL A C 1
ATOM 589 O O . VAL A 1 76 ? -7.280 8.347 7.611 1.00 80.25 76 VAL A O 1
ATOM 592 N N . GLU A 1 77 ? -5.346 9.053 6.703 1.00 75.19 77 GLU A N 1
ATOM 593 C CA . GLU A 1 77 ? -4.638 9.257 7.973 1.00 75.19 77 GLU A CA 1
ATOM 594 C C . GLU A 1 77 ? -5.387 10.227 8.899 1.00 75.19 77 GLU A C 1
ATOM 596 O O . GLU A 1 77 ? -5.525 9.984 10.098 1.00 75.19 77 GLU A O 1
ATOM 601 N N . HIS A 1 78 ? -5.920 11.326 8.354 1.00 71.06 78 HIS A N 1
ATOM 602 C CA . HIS A 1 78 ? -6.696 12.283 9.143 1.00 71.06 78 HIS A CA 1
ATOM 603 C C . HIS A 1 78 ? -8.006 11.675 9.672 1.00 71.06 78 HIS A C 1
ATOM 605 O O . HIS A 1 78 ? -8.429 11.994 10.783 1.00 71.06 78 HIS A O 1
ATOM 611 N N . ASN A 1 79 ? -8.667 10.811 8.901 1.00 74.06 79 ASN A N 1
ATOM 612 C CA . ASN A 1 79 ? -9.897 10.144 9.332 1.00 74.06 79 ASN A CA 1
ATOM 613 C C . ASN A 1 79 ? -9.629 9.082 10.405 1.00 74.06 79 ASN A C 1
ATOM 615 O O . ASN A 1 79 ? -10.411 8.976 11.348 1.00 74.06 79 ASN A O 1
ATOM 619 N N . GLU A 1 80 ? -8.523 8.343 10.295 1.00 66.69 80 GLU A N 1
ATOM 620 C CA . GLU A 1 80 ? -8.069 7.401 11.326 1.00 66.69 80 GLU A CA 1
ATOM 621 C C . GLU A 1 80 ? -7.761 8.138 12.637 1.00 66.69 80 GLU A C 1
ATOM 623 O O . GLU A 1 80 ? -8.317 7.803 13.686 1.00 66.69 80 GLU A O 1
ATOM 628 N N . ALA A 1 81 ? -6.991 9.228 12.564 1.00 63.19 81 ALA A N 1
ATOM 629 C CA . ALA A 1 81 ? -6.675 10.063 13.723 1.00 63.19 81 ALA A CA 1
ATOM 630 C C . ALA A 1 81 ? -7.927 10.704 14.360 1.00 63.19 81 ALA A C 1
ATOM 632 O O . ALA A 1 81 ? -8.017 10.834 15.583 1.00 63.19 81 ALA A O 1
ATOM 633 N N . ALA A 1 82 ? -8.917 11.094 13.550 1.00 66.38 82 ALA A N 1
ATOM 634 C CA . ALA A 1 82 ? -10.197 11.601 14.045 1.00 66.38 82 ALA A CA 1
ATOM 635 C C . ALA A 1 82 ? -11.070 10.497 14.677 1.00 66.38 82 ALA A C 1
ATOM 637 O O . ALA A 1 82 ? -11.813 10.772 15.623 1.00 66.38 82 ALA A O 1
ATOM 638 N N . GLY A 1 83 ? -10.971 9.255 14.192 1.00 51.50 83 GLY A N 1
ATOM 639 C CA . GLY A 1 83 ? -11.662 8.087 14.743 1.00 51.50 83 GLY A CA 1
ATOM 640 C C . GLY A 1 83 ? -11.141 7.671 16.122 1.00 51.50 83 GLY A C 1
ATOM 641 O O . GLY A 1 83 ? -11.936 7.363 17.014 1.00 51.50 83 GLY A O 1
ATOM 642 N N . GLU A 1 84 ? -9.827 7.742 16.343 1.00 49.84 84 GLU A N 1
ATOM 643 C CA . GLU A 1 84 ? -9.194 7.403 17.630 1.00 49.84 84 GLU A CA 1
ATOM 644 C C . GLU A 1 84 ? -9.530 8.401 18.758 1.00 49.84 84 GLU A C 1
ATOM 646 O O . GLU A 1 84 ? -9.592 8.024 19.931 1.00 49.84 84 GLU A O 1
ATOM 651 N N . GLY A 1 85 ? -9.848 9.657 18.423 1.00 46.41 85 GLY A N 1
ATOM 652 C CA . GLY A 1 85 ? -10.193 10.711 19.388 1.00 46.41 85 GLY A CA 1
ATOM 653 C C . GLY A 1 85 ? -11.515 10.520 20.151 1.00 46.41 85 GLY A C 1
ATOM 654 O O . GLY A 1 85 ? -11.781 11.267 21.092 1.00 46.41 85 GLY A O 1
ATOM 655 N N . THR A 1 86 ? -12.341 9.532 19.787 1.00 45.56 86 THR A N 1
ATOM 656 C CA . THR A 1 86 ? -13.660 9.298 20.416 1.00 45.56 86 THR A CA 1
ATOM 657 C C . THR A 1 86 ? -13.633 8.203 21.498 1.00 45.56 86 THR A C 1
ATOM 659 O O . THR A 1 86 ? -14.592 8.059 22.254 1.00 45.56 86 THR A O 1
ATOM 662 N N . ALA A 1 87 ? -12.536 7.447 21.641 1.00 45.88 87 ALA A N 1
ATOM 663 C CA . ALA A 1 87 ? -12.457 6.320 22.582 1.00 45.88 87 ALA A CA 1
ATOM 664 C C . ALA A 1 87 ? -12.127 6.711 24.041 1.00 45.88 87 ALA A C 1
ATOM 666 O O . ALA A 1 87 ? -12.176 5.862 24.929 1.00 45.88 87 ALA A O 1
ATOM 667 N N . CYS A 1 88 ? -11.839 7.987 24.318 1.00 41.62 88 CYS A N 1
ATOM 668 C CA . CYS A 1 88 ? -11.577 8.497 25.668 1.00 41.62 88 CYS A CA 1
ATOM 669 C C . CYS A 1 88 ? -12.819 9.192 26.256 1.00 41.62 88 CYS A C 1
ATOM 671 O O . CYS A 1 88 ? -12.777 10.379 26.570 1.00 41.62 88 CYS A O 1
ATOM 673 N N . VAL A 1 89 ? -13.934 8.472 26.399 1.00 46.00 89 VAL A N 1
ATOM 674 C CA . VAL A 1 89 ? -15.027 8.882 27.298 1.00 46.00 89 VAL A CA 1
ATOM 675 C C . VAL A 1 89 ? -15.092 7.858 28.423 1.00 46.00 89 VAL A C 1
ATOM 677 O O . VAL A 1 89 ? -15.643 6.772 28.271 1.00 46.00 89 VAL A O 1
ATOM 680 N N . ASP A 1 90 ? -14.450 8.211 29.530 1.00 46.44 90 ASP A N 1
ATOM 681 C CA . ASP A 1 90 ? -14.447 7.484 30.797 1.00 46.44 90 ASP A CA 1
ATOM 682 C C . ASP A 1 90 ? -15.853 7.524 31.429 1.00 46.44 90 ASP A C 1
ATOM 684 O O . ASP A 1 90 ? -16.390 8.625 31.612 1.00 46.44 90 ASP A O 1
ATOM 688 N N . PRO A 1 91 ? -16.496 6.386 31.757 1.00 48.16 91 PRO A N 1
ATOM 689 C CA . PRO A 1 91 ? -17.705 6.388 32.552 1.00 48.16 91 PRO A CA 1
ATOM 690 C C . PRO A 1 91 ? -17.377 6.012 34.004 1.00 48.16 91 PRO A C 1
ATOM 692 O O . PRO A 1 91 ? -17.468 4.843 34.364 1.00 48.16 91 PRO A O 1
ATOM 695 N N . GLY A 1 92 ? -17.112 7.031 34.828 1.00 44.47 92 GLY A N 1
ATOM 696 C CA . GLY A 1 92 ? -17.473 7.052 36.258 1.00 44.47 92 GLY A CA 1
ATOM 697 C C . GLY A 1 92 ? -16.549 6.350 37.245 1.00 44.47 92 GLY A C 1
ATOM 698 O O . GLY A 1 92 ? -16.568 5.103 37.299 1.00 44.47 92 GLY A O 1
#